Protein AF-A0A7K7ADX8-F1 (afdb_monomer)

Structure (mmCIF, N/CA/C/O backbone):
data_AF-A0A7K7ADX8-F1
#
_entry.id   AF-A0A7K7ADX8-F1
#
loop_
_atom_site.group_PDB
_atom_site.id
_atom_site.type_symbol
_atom_site.label_atom_id
_atom_site.label_alt_id
_atom_site.label_comp_id
_atom_site.label_asym_id
_atom_site.label_entity_id
_atom_site.label_seq_id
_atom_site.pdbx_PDB_ins_code
_atom_site.Cartn_x
_atom_site.Cartn_y
_atom_site.Cartn_z
_atom_site.occupancy
_atom_site.B_iso_or_equiv
_atom_site.auth_seq_id
_atom_site.auth_comp_id
_atom_site.auth_asym_id
_atom_site.auth_atom_id
_atom_site.pdbx_PDB_model_num
ATOM 1 N N . GLN A 1 1 ? -8.397 -13.684 5.741 1.00 63.62 1 GLN A N 1
ATOM 2 C CA . GLN A 1 1 ? -7.683 -12.605 6.457 1.00 63.62 1 GLN A CA 1
ATOM 3 C C . GLN A 1 1 ? -8.573 -12.094 7.579 1.00 63.62 1 GLN A C 1
ATOM 5 O O . GLN A 1 1 ? -9.733 -11.804 7.319 1.00 63.62 1 GLN A O 1
ATOM 10 N N . ASP A 1 2 ? -8.034 -11.967 8.794 1.00 81.25 2 ASP A N 1
ATOM 11 C CA . ASP A 1 2 ? -8.850 -11.753 10.005 1.00 81.25 2 ASP A CA 1
ATOM 12 C C . ASP A 1 2 ? -9.117 -10.274 10.338 1.00 81.25 2 ASP A C 1
ATOM 14 O O . ASP A 1 2 ? -10.053 -9.966 11.067 1.00 81.25 2 ASP A O 1
ATOM 18 N N . TYR A 1 3 ? -8.303 -9.346 9.820 1.00 87.94 3 TYR A N 1
ATOM 19 C CA . TYR A 1 3 ? -8.470 -7.903 10.032 1.00 87.94 3 TYR A CA 1
ATOM 20 C C . TYR A 1 3 ? -7.997 -7.125 8.798 1.00 87.94 3 TYR A C 1
ATOM 22 O O . TYR A 1 3 ? -6.861 -7.291 8.343 1.00 87.94 3 TYR A O 1
ATOM 30 N N . SER A 1 4 ? -8.868 -6.290 8.233 1.00 92.50 4 SER A N 1
ATOM 31 C CA . SER A 1 4 ? -8.648 -5.570 6.971 1.00 92.50 4 SER A CA 1
ATOM 32 C C . SER A 1 4 ? -9.050 -4.098 7.106 1.00 92.50 4 SER A C 1
ATOM 34 O O . SER A 1 4 ? -9.805 -3.721 8.007 1.00 92.50 4 SER A O 1
ATOM 36 N N . TRP A 1 5 ? -8.535 -3.251 6.210 1.00 93.44 5 TRP A N 1
ATOM 37 C CA . TRP A 1 5 ? -8.912 -1.836 6.184 1.00 93.44 5 TRP A CA 1
ATOM 38 C C . TRP A 1 5 ? -10.392 -1.664 5.843 1.00 93.44 5 TRP A C 1
ATOM 40 O O . TRP A 1 5 ? -11.087 -0.935 6.542 1.00 93.44 5 TRP A O 1
ATOM 50 N N . GLU A 1 6 ? -10.864 -2.364 4.812 1.00 91.88 6 GLU A N 1
ATOM 51 C CA . GLU A 1 6 ? -12.219 -2.220 4.274 1.00 91.88 6 GLU A CA 1
ATOM 52 C C . GLU A 1 6 ? -13.289 -2.713 5.254 1.00 91.88 6 GLU A C 1
ATOM 54 O O . GLU A 1 6 ? -14.279 -2.020 5.472 1.00 91.88 6 GLU A O 1
ATOM 59 N N . ASP A 1 7 ? -13.062 -3.857 5.907 1.00 91.94 7 ASP A N 1
ATOM 60 C CA . ASP A 1 7 ? -14.081 -4.465 6.769 1.00 91.94 7 ASP A CA 1
ATOM 61 C C . ASP A 1 7 ? -14.047 -3.914 8.203 1.00 91.94 7 ASP A C 1
ATOM 63 O O . ASP A 1 7 ? -15.082 -3.810 8.860 1.00 91.94 7 ASP A O 1
ATOM 67 N N . HIS A 1 8 ? -12.860 -3.553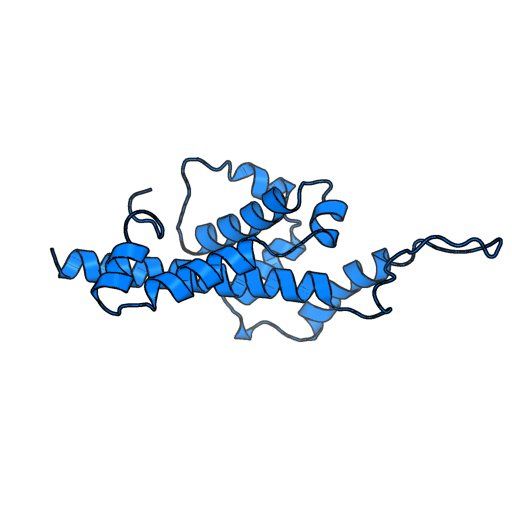 8.707 1.00 93.75 8 HIS A N 1
ATOM 68 C CA . HIS A 1 8 ? -12.666 -3.235 10.127 1.00 93.75 8 HIS A CA 1
ATOM 69 C C . HIS A 1 8 ? -12.055 -1.850 10.346 1.00 93.75 8 HIS A C 1
ATOM 71 O O . HIS A 1 8 ? -12.631 -1.010 11.046 1.00 93.75 8 HIS A O 1
ATOM 77 N N . GLY A 1 9 ? -10.879 -1.610 9.759 1.00 93.75 9 GLY A N 1
ATOM 78 C CA . GLY A 1 9 ? -10.050 -0.447 10.071 1.00 93.75 9 GLY A CA 1
ATOM 79 C C . GLY A 1 9 ? -10.738 0.883 9.768 1.00 93.75 9 GLY A C 1
ATOM 80 O O . GLY A 1 9 ? -10.759 1.772 10.620 1.00 93.75 9 GLY A O 1
ATOM 81 N N . PHE A 1 10 ? -11.361 0.997 8.594 1.00 94.25 10 PHE A N 1
ATOM 82 C CA . PHE A 1 10 ? -12.080 2.192 8.159 1.00 94.25 10 PHE A CA 1
ATOM 83 C C . PHE A 1 10 ? -13.188 2.577 9.144 1.00 94.25 10 PHE A C 1
ATOM 85 O O . PHE A 1 10 ? -13.222 3.702 9.650 1.00 94.25 10 PHE A O 1
ATOM 92 N N . SER A 1 11 ? -14.066 1.621 9.456 1.00 93.69 11 SER A N 1
ATOM 93 C CA . SER A 1 11 ? -15.211 1.823 10.345 1.00 93.69 11 SER A CA 1
ATOM 94 C C . SER A 1 11 ? -14.771 2.226 11.752 1.00 93.69 11 SER A C 1
ATOM 96 O O . SER A 1 11 ? -15.365 3.122 12.353 1.00 93.69 11 SER A O 1
ATOM 98 N N . LEU A 1 12 ? -13.703 1.609 12.275 1.00 93.94 12 LEU A N 1
ATOM 99 C CA . LEU A 1 12 ? -13.162 1.964 13.585 1.00 93.94 12 LEU A CA 1
ATOM 100 C C . LEU A 1 12 ? -12.583 3.381 13.604 1.00 93.94 12 LEU A C 1
ATOM 102 O O . LEU A 1 12 ? -12.909 4.149 14.509 1.00 93.94 12 LEU A O 1
ATOM 106 N N . VAL A 1 13 ? -11.752 3.735 12.618 1.00 94.62 13 VAL A N 1
ATOM 107 C CA . VAL A 1 13 ? -11.170 5.081 12.524 1.00 94.62 13 VAL A CA 1
ATOM 108 C C . VAL A 1 13 ? -12.272 6.120 12.438 1.00 94.62 13 VAL A C 1
ATOM 110 O O . VAL A 1 13 ? -12.258 7.062 13.218 1.00 94.62 13 VAL A O 1
ATOM 113 N N . ASN A 1 14 ? -13.254 5.930 11.556 1.00 93.19 14 ASN A N 1
ATOM 114 C CA . ASN A 1 14 ? -14.320 6.909 11.366 1.00 93.19 14 ASN A CA 1
ATOM 115 C C . ASN A 1 14 ? -15.202 7.070 12.617 1.00 93.19 14 ASN A C 1
ATOM 117 O O . ASN A 1 14 ? -15.735 8.146 12.870 1.00 93.19 14 ASN A O 1
ATOM 121 N N . ARG A 1 15 ? -15.325 6.016 13.434 1.00 93.38 15 ARG A N 1
ATOM 122 C CA . ARG A 1 15 ? -16.024 6.072 14.723 1.00 93.38 15 ARG A CA 1
ATOM 123 C C . ARG A 1 15 ? -15.239 6.830 15.798 1.00 93.38 15 ARG A C 1
ATOM 125 O O . ARG A 1 15 ? -15.854 7.512 16.611 1.00 93.38 15 ARG A O 1
ATOM 132 N N . LEU A 1 16 ? -13.913 6.677 15.846 1.00 92.69 16 LEU A N 1
ATOM 133 C CA . LEU A 1 16 ? -13.053 7.322 16.851 1.00 92.69 16 LEU A CA 1
ATOM 134 C C . LEU A 1 16 ? -12.683 8.760 16.475 1.00 92.69 16 LEU A C 1
ATOM 136 O O . LEU A 1 16 ? -12.571 9.619 17.345 1.00 92.69 16 LEU A O 1
ATOM 140 N N . TYR A 1 17 ? -12.485 9.012 15.185 1.00 91.81 17 TYR A N 1
ATOM 141 C CA . TYR A 1 17 ? -12.164 10.313 14.632 1.00 91.81 17 TYR A CA 1
ATOM 142 C C . TYR A 1 17 ? -12.833 10.450 13.259 1.00 91.81 17 TYR A C 1
ATOM 144 O O . TYR A 1 17 ? -12.308 9.988 12.241 1.00 91.81 17 TYR A O 1
ATOM 152 N N . SER A 1 18 ? -14.015 11.076 13.263 1.00 89.81 18 SER A N 1
ATOM 153 C CA . SER A 1 18 ? -14.801 11.343 12.053 1.00 89.81 18 SER A CA 1
ATOM 154 C C . SER A 1 18 ? -13.944 11.987 10.968 1.00 89.81 18 SER A C 1
ATOM 156 O O . SER A 1 18 ? -13.021 12.748 11.260 1.00 89.81 18 SER A O 1
ATOM 158 N N . ASP A 1 19 ? -14.266 11.682 9.715 1.00 88.88 19 ASP A N 1
ATOM 159 C CA . ASP A 1 19 ? -13.681 12.248 8.492 1.00 88.88 19 ASP A CA 1
ATOM 160 C C . ASP A 1 19 ? -12.258 11.759 8.184 1.00 88.88 19 ASP A C 1
ATOM 162 O O . ASP A 1 19 ? -11.901 11.593 7.015 1.00 88.88 19 ASP A O 1
ATOM 166 N N . ILE A 1 20 ? -11.457 11.419 9.201 1.00 92.81 20 ILE A N 1
ATOM 167 C CA . ILE A 1 20 ? -10.110 10.865 9.004 1.00 92.81 20 ILE A CA 1
ATOM 168 C C . ILE A 1 20 ? -10.160 9.513 8.291 1.00 92.81 20 ILE A C 1
ATOM 170 O O . ILE A 1 20 ? -9.304 9.243 7.447 1.00 92.81 20 ILE A O 1
ATOM 174 N N . GLY A 1 21 ? -11.177 8.690 8.568 1.00 92.12 21 GLY A N 1
ATOM 175 C CA . GLY A 1 21 ? -11.383 7.425 7.858 1.00 92.12 21 GLY A CA 1
ATOM 176 C C . GLY A 1 21 ? -11.494 7.641 6.348 1.00 92.12 21 GLY A C 1
ATOM 177 O O . GLY A 1 21 ? -10.794 6.990 5.575 1.00 92.12 21 GLY A O 1
ATOM 178 N N . HIS A 1 22 ? -12.294 8.627 5.931 1.00 93.81 22 HIS A N 1
ATOM 179 C CA . HIS A 1 22 ? -12.469 8.993 4.524 1.00 93.81 22 HIS A CA 1
ATOM 180 C C . HIS A 1 22 ? -11.193 9.564 3.894 1.00 93.81 22 HIS A C 1
ATOM 182 O O . HIS A 1 22 ? -10.844 9.174 2.781 1.00 93.81 22 HIS A O 1
ATOM 188 N N . LEU A 1 23 ? -10.469 10.440 4.598 1.00 94.88 23 LEU A N 1
ATOM 189 C CA . LEU A 1 23 ? -9.218 11.018 4.092 1.00 94.88 23 LEU A CA 1
ATOM 190 C C . LEU A 1 23 ? -8.124 9.959 3.903 1.00 94.88 23 LEU A C 1
ATOM 192 O O . LEU A 1 23 ? -7.403 9.988 2.904 1.00 94.88 23 LEU A O 1
ATOM 196 N N . LEU A 1 24 ? -7.998 9.014 4.839 1.00 94.94 24 LEU A N 1
ATOM 197 C CA . LEU A 1 24 ? -7.050 7.904 4.730 1.00 94.94 24 LEU A CA 1
ATOM 198 C C . LEU A 1 24 ? -7.429 6.952 3.598 1.00 94.94 24 LEU A C 1
ATOM 200 O O . LEU A 1 24 ? -6.574 6.585 2.794 1.00 94.94 24 LEU A O 1
ATOM 204 N N . ASP A 1 25 ? -8.708 6.602 3.494 1.00 94.00 25 ASP A N 1
ATOM 205 C CA . ASP A 1 25 ? -9.218 5.756 2.420 1.00 94.00 25 ASP A CA 1
ATOM 206 C C . ASP A 1 25 ? -8.977 6.379 1.037 1.00 94.00 25 ASP A C 1
ATOM 208 O O . ASP A 1 25 ? -8.456 5.737 0.119 1.00 94.00 25 ASP A O 1
ATOM 212 N N . GLU A 1 26 ? -9.259 7.675 0.901 1.00 94.50 26 GLU A N 1
ATOM 213 C CA . GLU A 1 26 ? -8.962 8.420 -0.313 1.00 94.50 26 GLU A CA 1
ATOM 214 C C . GLU A 1 26 ? -7.458 8.445 -0.612 1.00 94.50 26 GLU A C 1
ATOM 216 O O . GLU A 1 26 ? -7.060 8.243 -1.761 1.00 94.50 26 GLU A O 1
ATOM 221 N N . LYS A 1 27 ? -6.610 8.647 0.401 1.00 93.69 27 LYS A N 1
ATOM 222 C CA . LYS A 1 27 ? -5.149 8.638 0.255 1.00 93.69 27 LYS A CA 1
ATOM 223 C C . LYS A 1 27 ? -4.645 7.290 -0.270 1.00 93.69 27 LYS A C 1
ATOM 225 O O . LYS A 1 27 ? -3.908 7.267 -1.261 1.00 93.69 27 LYS A O 1
ATOM 230 N N . PHE A 1 28 ? -5.093 6.179 0.322 1.00 92.69 28 PHE A N 1
ATOM 231 C CA . PHE A 1 28 ? -4.742 4.827 -0.124 1.00 92.69 28 PHE A CA 1
ATOM 232 C C . PHE A 1 28 ? -5.214 4.572 -1.561 1.00 92.69 28 PHE A C 1
ATOM 234 O O . PHE A 1 28 ? -4.424 4.148 -2.412 1.00 92.69 28 PHE A O 1
ATOM 241 N N . ARG A 1 29 ? -6.468 4.924 -1.878 1.00 91.00 29 ARG A N 1
ATOM 242 C CA . ARG A 1 29 ? -7.035 4.769 -3.226 1.00 91.00 29 ARG A CA 1
ATOM 243 C C . ARG A 1 29 ? -6.304 5.620 -4.265 1.00 91.00 29 ARG A C 1
ATOM 245 O O . ARG A 1 29 ? -6.033 5.138 -5.364 1.00 91.00 29 ARG A O 1
ATOM 252 N N . ARG A 1 30 ? -5.948 6.867 -3.938 1.00 89.62 30 ARG A N 1
ATOM 253 C CA . ARG A 1 30 ? -5.215 7.775 -4.838 1.00 89.62 30 ARG A CA 1
ATOM 254 C C . ARG A 1 30 ? -3.855 7.204 -5.218 1.00 89.62 30 ARG A C 1
ATOM 256 O O . ARG A 1 30 ? -3.521 7.197 -6.401 1.00 89.62 30 ARG A O 1
ATOM 263 N N . VAL A 1 31 ? -3.100 6.672 -4.254 1.00 87.44 31 VAL A N 1
ATOM 264 C CA . VAL A 1 31 ? -1.806 6.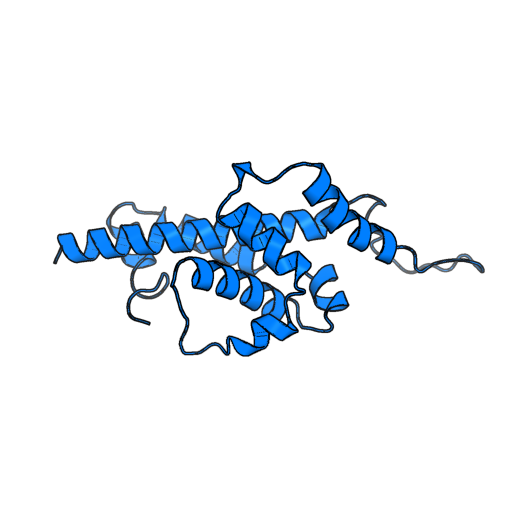028 -4.535 1.00 87.44 31 VAL A CA 1
ATOM 265 C C . VAL A 1 31 ? -1.987 4.728 -5.320 1.00 87.44 31 VAL A C 1
ATOM 267 O O . VAL A 1 31 ? -1.271 4.502 -6.300 1.00 87.44 31 VAL A O 1
ATOM 270 N N . GLY A 1 32 ? -3.016 3.938 -5.000 1.00 81.06 32 GLY A N 1
ATOM 271 C CA . GLY A 1 32 ? -3.438 2.793 -5.810 1.00 81.06 32 GLY A CA 1
ATOM 272 C C . GLY A 1 32 ? -3.827 3.166 -7.247 1.00 81.06 32 GLY A C 1
ATOM 273 O O . GLY A 1 32 ? -3.618 2.372 -8.163 1.00 81.06 32 GLY A O 1
ATOM 274 N N . GLY A 1 33 ? -4.311 4.388 -7.484 1.00 79.56 33 GLY A N 1
ATOM 275 C CA . GLY A 1 33 ? -4.699 4.925 -8.793 1.00 79.56 33 GLY A CA 1
ATOM 276 C C . GLY A 1 33 ? -3.558 5.509 -9.637 1.00 79.56 33 GLY A C 1
ATOM 277 O O . GLY A 1 33 ? -3.742 5.710 -10.837 1.00 79.56 33 GLY A O 1
ATOM 278 N N . LEU A 1 34 ? -2.365 5.738 -9.069 1.00 80.19 34 LEU A N 1
ATOM 279 C CA . LEU A 1 34 ? -1.243 6.354 -9.794 1.00 80.19 34 LEU A CA 1
ATOM 280 C C . LEU A 1 34 ? -0.815 5.527 -11.015 1.00 80.19 34 LEU A C 1
ATOM 282 O O . LEU A 1 34 ? -0.717 4.299 -10.966 1.00 80.19 34 LEU A O 1
ATOM 286 N N . GLN A 1 35 ? -0.534 6.194 -12.133 1.00 68.12 35 GLN A N 1
ATOM 287 C CA . GLN A 1 35 ? -0.129 5.537 -13.377 1.00 68.12 35 GLN A CA 1
ATOM 288 C C . GLN A 1 35 ? 1.350 5.113 -13.315 1.00 68.12 35 GLN A C 1
ATOM 290 O O . GLN A 1 35 ? 2.252 5.850 -13.709 1.00 68.12 35 GLN A O 1
ATOM 295 N N . SER A 1 36 ? 1.619 3.889 -12.854 1.00 66.88 36 SER A N 1
ATOM 296 C CA . SER A 1 36 ? 2.963 3.277 -12.852 1.00 66.88 36 SER A CA 1
ATOM 297 C C . SER A 1 36 ? 3.320 2.637 -14.202 1.00 66.88 36 SER A C 1
ATOM 299 O O . SER A 1 36 ? 3.798 1.505 -14.263 1.00 66.88 36 SER A O 1
ATOM 301 N N . SER A 1 37 ? 3.083 3.347 -15.308 1.00 66.50 37 SER A N 1
ATOM 302 C CA . SER A 1 37 ? 3.131 2.760 -16.654 1.00 66.50 37 SER A CA 1
ATOM 303 C C . SER A 1 37 ? 4.533 2.363 -17.116 1.00 66.50 37 SER A C 1
ATOM 305 O O . SER A 1 37 ? 4.671 1.427 -17.890 1.00 66.50 37 SER A O 1
ATOM 307 N N . ALA A 1 38 ? 5.581 3.067 -16.686 1.00 73.69 38 ALA A N 1
ATOM 308 C CA . ALA A 1 38 ? 6.934 2.829 -17.194 1.00 73.69 38 ALA A CA 1
ATOM 309 C C . ALA A 1 38 ? 7.542 1.514 -16.676 1.00 73.69 38 ALA A C 1
ATOM 311 O O . ALA A 1 38 ? 8.067 0.724 -17.458 1.00 73.69 38 ALA A O 1
ATOM 312 N N . MET A 1 39 ? 7.448 1.255 -15.367 1.00 76.75 39 MET A N 1
ATOM 313 C CA . MET A 1 39 ? 8.044 0.051 -14.769 1.00 76.75 39 MET A CA 1
ATOM 314 C C . MET A 1 39 ? 7.240 -1.206 -15.085 1.00 76.75 39 MET A C 1
ATOM 316 O O . MET A 1 39 ? 7.828 -2.234 -15.403 1.00 76.75 39 MET A O 1
ATOM 320 N N . ALA A 1 40 ? 5.910 -1.096 -15.080 1.00 81.31 40 ALA A N 1
ATOM 321 C CA . ALA A 1 40 ? 5.031 -2.193 -15.463 1.00 81.31 40 ALA A CA 1
ATOM 322 C C . ALA A 1 40 ? 5.282 -2.633 -16.918 1.00 81.31 40 ALA A C 1
ATOM 324 O O . ALA A 1 40 ? 5.484 -3.816 -17.180 1.00 81.31 40 ALA A O 1
ATOM 325 N N . LYS A 1 41 ? 5.435 -1.675 -17.850 1.00 80.69 41 LYS A N 1
ATOM 326 C CA . LYS A 1 41 ? 5.813 -1.960 -19.247 1.00 80.69 41 LYS A CA 1
ATOM 327 C C . LYS A 1 41 ? 7.158 -2.674 -19.373 1.00 80.69 41 LYS A C 1
ATOM 329 O O . LYS A 1 41 ? 7.260 -3.601 -20.166 1.00 80.69 41 LYS A O 1
ATOM 334 N N . ARG A 1 42 ? 8.180 -2.272 -18.605 1.00 77.75 42 ARG A N 1
ATOM 335 C CA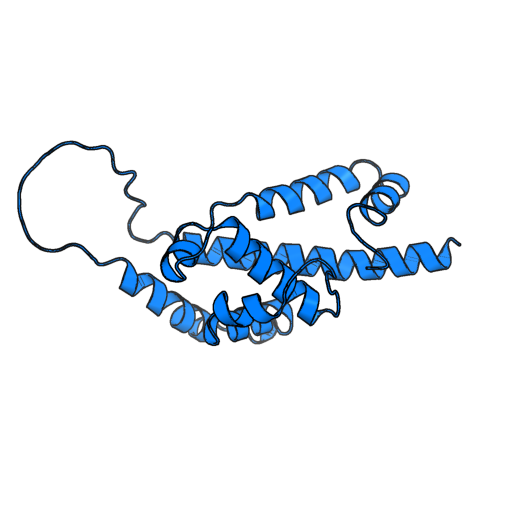 . ARG A 1 42 ? 9.499 -2.938 -18.613 1.00 77.75 42 ARG A CA 1
ATOM 336 C C . ARG A 1 42 ? 9.404 -4.394 -18.154 1.00 77.75 42 ARG A C 1
ATOM 338 O O . ARG A 1 42 ? 10.100 -5.240 -18.698 1.00 77.75 42 ARG A O 1
ATOM 345 N N . GLN A 1 43 ? 8.537 -4.665 -17.183 1.00 78.25 43 GLN A N 1
ATOM 346 C CA . GLN A 1 43 ? 8.283 -6.013 -16.684 1.00 78.25 43 GLN A CA 1
ATOM 347 C C . GLN A 1 43 ? 7.315 -6.814 -17.576 1.00 78.25 43 GLN A C 1
ATOM 349 O O . GLN A 1 43 ? 7.112 -8.002 -17.345 1.00 78.25 43 GLN A O 1
ATOM 354 N N . GLY A 1 44 ? 6.714 -6.184 -18.593 1.00 83.44 44 GLY A N 1
ATOM 355 C CA . GLY A 1 44 ? 5.723 -6.818 -19.462 1.00 83.44 44 GLY A CA 1
ATOM 356 C C . GLY A 1 44 ? 4.404 -7.138 -18.756 1.00 83.44 44 GLY A C 1
ATOM 357 O O . GLY A 1 44 ? 3.726 -8.079 -19.155 1.00 83.44 44 GLY A O 1
ATOM 358 N N . CYS A 1 45 ? 4.045 -6.394 -17.704 1.00 86.12 45 CYS A N 1
ATOM 359 C CA . CYS A 1 45 ? 2.819 -6.614 -16.939 1.00 86.12 45 CYS A CA 1
ATOM 360 C C . CYS A 1 45 ? 1.935 -5.363 -16.867 1.00 86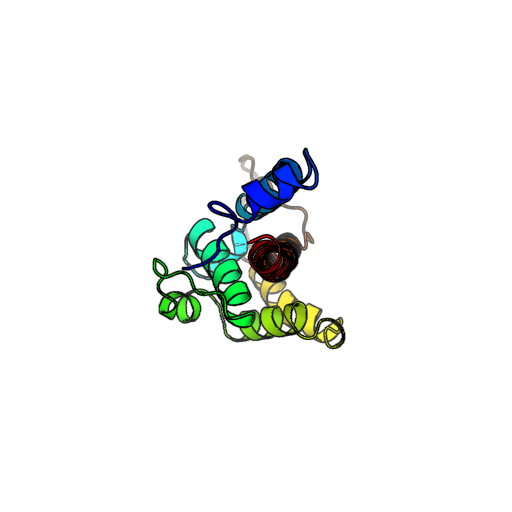.12 45 CYS A C 1
ATOM 362 O O . CYS A 1 45 ? 2.375 -4.236 -17.112 1.00 86.12 45 CYS A O 1
ATOM 364 N N . GLU A 1 46 ? 0.668 -5.569 -16.510 1.00 88.94 46 GLU A N 1
ATOM 365 C CA . GLU A 1 46 ? -0.289 -4.479 -16.346 1.00 88.94 46 GLU A CA 1
ATOM 366 C C . GLU A 1 46 ? 0.074 -3.583 -15.144 1.00 88.94 46 GLU A C 1
ATOM 368 O O . GLU A 1 46 ? 0.454 -4.090 -14.080 1.00 88.94 46 GLU A O 1
ATOM 373 N N . PRO A 1 47 ? -0.078 -2.245 -15.242 1.00 87.56 47 PRO A N 1
ATOM 374 C CA . PRO A 1 47 ? 0.270 -1.329 -14.154 1.00 87.56 47 PRO A CA 1
ATOM 375 C C . PRO A 1 47 ? -0.450 -1.608 -12.833 1.00 87.56 47 PRO A C 1
ATOM 377 O O . PRO A 1 47 ? 0.126 -1.390 -11.767 1.00 87.56 47 PRO A O 1
ATOM 380 N N . SER A 1 48 ? -1.701 -2.066 -12.880 1.00 89.19 48 SER A N 1
ATOM 381 C CA . SER A 1 48 ? -2.476 -2.454 -11.695 1.00 89.19 48 SER A CA 1
ATOM 382 C C . SER A 1 48 ? -1.872 -3.676 -11.000 1.00 89.19 48 SER A C 1
ATOM 384 O O . SER A 1 48 ? -1.652 -3.630 -9.791 1.00 89.19 48 SER A O 1
ATOM 386 N N . VAL A 1 49 ? -1.529 -4.717 -11.763 1.00 91.12 49 VAL A N 1
ATOM 387 C CA . VAL A 1 49 ? -0.894 -5.951 -11.272 1.00 91.12 49 VAL A CA 1
ATOM 388 C C . VAL A 1 49 ? 0.466 -5.641 -10.652 1.00 91.12 49 VAL A C 1
ATOM 390 O O . VAL A 1 49 ? 0.755 -6.069 -9.538 1.00 91.12 49 VAL A O 1
ATOM 393 N N . PHE A 1 50 ? 1.271 -4.807 -11.312 1.00 91.00 50 PHE A N 1
ATOM 394 C CA . PHE A 1 50 ? 2.566 -4.380 -10.785 1.00 91.00 50 PHE A CA 1
ATOM 395 C C . PHE A 1 50 ? 2.446 -3.658 -9.433 1.00 91.00 50 PHE A C 1
ATOM 397 O O . PHE A 1 50 ? 3.167 -3.970 -8.484 1.00 91.00 50 PHE A O 1
ATOM 404 N N . LYS A 1 51 ? 1.508 -2.705 -9.325 1.00 91.81 51 LYS A N 1
ATOM 405 C CA . LYS A 1 51 ? 1.251 -1.968 -8.077 1.00 91.81 51 LYS A CA 1
ATOM 406 C C . LYS A 1 51 ? 0.741 -2.885 -6.970 1.00 91.81 51 LYS A C 1
ATOM 408 O O . LYS A 1 51 ? 1.249 -2.794 -5.855 1.00 91.81 51 LYS A O 1
ATOM 413 N N . ARG A 1 52 ? -0.204 -3.781 -7.282 1.00 92.88 52 ARG A N 1
ATOM 414 C CA . ARG A 1 52 ? -0.714 -4.788 -6.338 1.00 92.88 52 ARG A CA 1
ATOM 415 C C . ARG A 1 52 ? 0.418 -5.688 -5.840 1.00 92.88 52 ARG A C 1
ATOM 417 O O . ARG A 1 52 ? 0.520 -5.918 -4.642 1.00 92.88 52 ARG A O 1
ATOM 424 N N . GLY A 1 53 ? 1.329 -6.094 -6.725 1.00 94.94 53 GLY A N 1
ATOM 425 C CA . GLY A 1 53 ? 2.521 -6.859 -6.362 1.00 94.94 53 GLY A CA 1
ATOM 426 C C . GLY A 1 53 ? 3.459 -6.123 -5.406 1.00 94.94 53 GLY A C 1
ATOM 427 O O . GLY A 1 53 ? 3.925 -6.723 -4.440 1.00 94.94 53 GLY A O 1
ATOM 428 N N . ILE A 1 54 ? 3.707 -4.824 -5.620 1.00 94.94 54 ILE A N 1
ATOM 429 C CA . ILE A 1 54 ? 4.482 -3.996 -4.676 1.00 94.94 54 ILE A CA 1
ATOM 430 C C . ILE A 1 54 ? 3.768 -3.902 -3.324 1.00 94.94 54 ILE A C 1
ATOM 432 O O . ILE A 1 54 ? 4.391 -4.164 -2.295 1.00 94.94 54 ILE A O 1
ATOM 436 N N . TRP A 1 55 ? 2.478 -3.557 -3.328 1.00 95.81 55 TRP A N 1
ATOM 437 C CA . TRP A 1 55 ? 1.676 -3.382 -2.114 1.00 95.81 55 TRP A CA 1
ATOM 438 C C . TRP A 1 55 ? 1.658 -4.658 -1.266 1.00 95.81 55 TRP A C 1
ATOM 440 O O . TRP A 1 55 ? 2.013 -4.640 -0.087 1.00 95.81 55 TRP A O 1
ATOM 450 N N . ASN A 1 56 ? 1.360 -5.794 -1.897 1.00 95.81 56 ASN A N 1
ATOM 451 C CA . ASN A 1 56 ? 1.283 -7.089 -1.229 1.00 95.81 56 ASN A CA 1
ATOM 452 C C . ASN A 1 56 ? 2.656 -7.589 -0.779 1.00 95.81 56 ASN A C 1
ATOM 454 O O . ASN A 1 56 ? 2.755 -8.218 0.273 1.00 95.81 56 ASN A O 1
ATOM 458 N N . TYR A 1 57 ? 3.725 -7.287 -1.523 1.00 97.06 57 TYR A N 1
ATOM 459 C CA . TYR A 1 57 ? 5.087 -7.576 -1.077 1.00 97.06 57 TYR A CA 1
ATOM 460 C C . TYR A 1 57 ? 5.438 -6.800 0.197 1.00 97.06 57 TYR A C 1
ATOM 462 O O . TYR A 1 57 ? 6.009 -7.382 1.117 1.00 97.06 57 TYR A O 1
ATOM 470 N N . ILE A 1 58 ? 5.058 -5.521 0.285 1.00 97.31 58 ILE A N 1
ATOM 471 C CA . ILE A 1 58 ? 5.273 -4.700 1.484 1.00 97.31 58 ILE A CA 1
ATOM 472 C C . ILE A 1 58 ? 4.473 -5.237 2.662 1.00 97.31 58 ILE A C 1
ATOM 474 O O . ILE A 1 58 ? 5.058 -5.521 3.701 1.00 97.31 58 ILE A O 1
ATOM 478 N N . HIS A 1 59 ? 3.173 -5.457 2.488 1.00 96.50 59 HIS A N 1
ATOM 479 C CA . HIS A 1 59 ? 2.317 -6.037 3.523 1.00 96.50 59 HIS A CA 1
ATOM 480 C C . HIS A 1 59 ? 2.837 -7.394 4.016 1.00 96.50 59 HIS A C 1
ATOM 482 O O . HIS A 1 59 ? 2.880 -7.637 5.221 1.00 96.50 59 HIS A O 1
ATOM 488 N N . CYS A 1 60 ? 3.357 -8.230 3.113 1.00 95.69 60 CYS A N 1
ATOM 489 C CA . CYS A 1 60 ? 3.979 -9.498 3.480 1.00 95.69 60 CYS A CA 1
ATOM 490 C C . CYS A 1 60 ? 5.232 -9.319 4.352 1.00 95.69 60 CYS A C 1
ATOM 492 O O . CYS A 1 60 ? 5.493 -10.172 5.199 1.00 95.69 60 CYS A O 1
ATOM 494 N N . MET A 1 61 ? 6.002 -8.233 4.192 1.00 96.38 61 MET A N 1
ATOM 495 C CA . MET A 1 61 ? 7.130 -7.930 5.090 1.00 96.38 61 MET A CA 1
ATOM 496 C C . MET A 1 61 ? 6.670 -7.599 6.515 1.00 96.38 61 MET A C 1
ATOM 498 O O . MET A 1 61 ? 7.424 -7.844 7.453 1.00 96.38 61 MET A O 1
ATOM 502 N N . PHE A 1 62 ? 5.445 -7.094 6.674 1.00 96.25 62 PHE A N 1
ATOM 503 C CA . PHE A 1 62 ? 4.807 -6.867 7.972 1.00 96.25 62 PHE A CA 1
ATOM 504 C C . PHE A 1 62 ? 4.029 -8.087 8.485 1.00 96.25 62 PHE A C 1
ATOM 506 O O . PHE A 1 62 ? 3.496 -8.029 9.581 1.00 96.25 62 PHE A O 1
ATOM 513 N N . GLY A 1 63 ? 3.978 -9.193 7.733 1.00 94.94 63 GLY A N 1
ATOM 514 C CA . GLY A 1 63 ? 3.238 -10.402 8.113 1.00 94.94 63 GLY A CA 1
ATOM 515 C C . GLY A 1 63 ? 1.769 -10.423 7.678 1.00 94.94 63 GLY A C 1
ATOM 516 O O . GLY A 1 63 ? 1.070 -11.389 7.974 1.00 94.94 63 GLY A O 1
ATOM 517 N N . ILE A 1 64 ? 1.303 -9.417 6.932 1.00 95.12 64 ILE A N 1
ATOM 518 C CA . ILE A 1 64 ? -0.064 -9.352 6.402 1.00 95.12 64 ILE A CA 1
ATOM 519 C C . I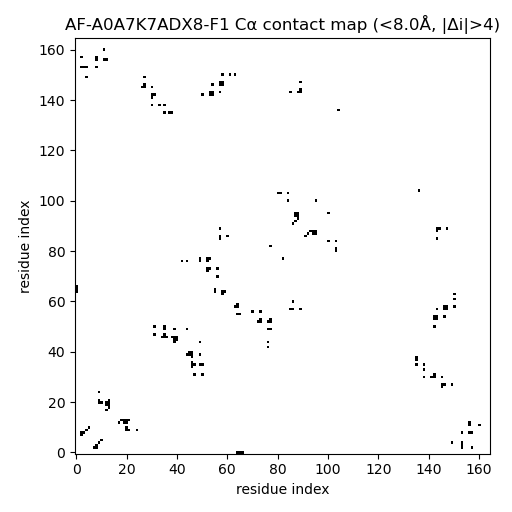LE A 1 64 ? -0.118 -10.094 5.064 1.00 95.12 64 ILE A C 1
ATOM 521 O O . ILE A 1 64 ? 0.599 -9.752 4.117 1.00 95.12 64 ILE A O 1
ATOM 525 N N . ARG A 1 65 ? -0.976 -11.116 4.984 1.00 93.94 65 ARG A N 1
ATOM 526 C CA . ARG A 1 65 ? -1.160 -11.940 3.785 1.00 93.94 65 ARG A CA 1
ATOM 527 C C . ARG A 1 65 ? -2.614 -11.947 3.329 1.00 93.94 65 ARG A C 1
ATOM 529 O O . ARG A 1 65 ? -3.510 -12.149 4.141 1.00 93.94 65 ARG A O 1
ATOM 536 N N . TYR A 1 66 ? -2.804 -11.746 2.030 1.00 92.56 66 TYR A N 1
ATOM 537 C CA . TYR A 1 66 ? -4.105 -11.782 1.370 1.00 92.56 66 TYR A CA 1
ATOM 538 C C . TYR A 1 66 ? -4.346 -13.175 0.783 1.00 92.56 66 TYR A C 1
ATOM 540 O O . TYR A 1 66 ? -3.547 -13.640 -0.031 1.00 92.56 66 TYR A O 1
ATOM 548 N N . ASP A 1 67 ? -5.420 -13.843 1.203 1.00 91.19 67 ASP A N 1
ATOM 549 C CA . ASP A 1 67 ? -5.716 -15.230 0.805 1.00 91.19 67 ASP A CA 1
ATOM 550 C C . ASP A 1 67 ? -6.096 -15.354 -0.679 1.00 91.19 67 ASP A C 1
ATOM 552 O O . ASP A 1 67 ? -5.915 -16.407 -1.286 1.00 91.19 67 ASP A O 1
ATOM 556 N N . ASP A 1 68 ? -6.591 -14.269 -1.278 1.00 91.12 68 ASP A N 1
ATOM 557 C CA . ASP A 1 68 ? -7.000 -14.182 -2.682 1.00 91.12 68 ASP A CA 1
ATOM 558 C C . ASP A 1 68 ? -5.842 -13.833 -3.637 1.00 91.12 68 ASP A C 1
ATOM 560 O O . ASP A 1 68 ? -6.068 -13.593 -4.825 1.00 91.12 68 ASP A O 1
ATOM 564 N N . TYR A 1 69 ? -4.605 -13.765 -3.135 1.00 93.56 69 TYR A N 1
ATOM 565 C CA . TYR A 1 69 ? -3.448 -13.315 -3.901 1.00 93.56 69 TYR A CA 1
ATOM 566 C C . TYR A 1 69 ? -2.352 -14.381 -4.008 1.00 93.56 69 TYR A C 1
ATOM 568 O O . TYR A 1 69 ? -1.824 -14.862 -3.002 1.00 93.56 69 TYR A O 1
ATOM 576 N N . ASP A 1 70 ? -1.931 -14.687 -5.239 1.00 94.75 70 ASP A N 1
ATOM 577 C CA . ASP A 1 70 ? -0.807 -15.588 -5.482 1.00 94.75 70 ASP A CA 1
ATOM 578 C C . ASP A 1 70 ? 0.543 -14.880 -5.261 1.00 94.75 70 ASP A C 1
ATOM 580 O O . ASP A 1 70 ? 1.045 -14.103 -6.077 1.00 94.75 70 ASP A O 1
ATOM 584 N N . TYR A 1 71 ? 1.185 -15.184 -4.134 1.00 94.19 71 TYR A N 1
ATOM 585 C CA . TYR A 1 71 ? 2.495 -14.632 -3.786 1.00 94.19 71 TYR A CA 1
ATOM 586 C C . TYR A 1 71 ? 3.646 -15.157 -4.655 1.00 94.19 71 TYR A C 1
ATOM 588 O O . TYR A 1 71 ? 4.727 -14.553 -4.641 1.00 94.19 71 TYR A O 1
ATOM 596 N N . ALA A 1 72 ? 3.451 -16.227 -5.434 1.00 93.25 72 ALA A N 1
ATOM 597 C CA . ALA A 1 72 ? 4.439 -16.650 -6.422 1.00 93.25 72 ALA A CA 1
ATOM 598 C C . ALA A 1 72 ? 4.643 -15.565 -7.495 1.00 93.25 72 ALA A C 1
ATOM 600 O O . ALA A 1 72 ? 5.786 -15.310 -7.892 1.00 93.25 72 ALA A O 1
ATOM 601 N N . GLU A 1 73 ? 3.582 -14.835 -7.865 1.00 92.25 73 GLU A N 1
ATOM 602 C CA . GLU A 1 73 ? 3.627 -13.750 -8.854 1.00 92.25 73 GLU A CA 1
ATOM 603 C C . GLU A 1 73 ? 4.607 -12.638 -8.469 1.00 92.25 73 GLU A C 1
ATOM 605 O O . GLU A 1 73 ? 5.272 -12.064 -9.328 1.00 92.25 73 GLU A O 1
ATOM 610 N N . VAL A 1 74 ? 4.801 -12.369 -7.174 1.00 93.00 74 VAL A N 1
ATOM 611 C CA . VAL A 1 74 ? 5.747 -11.344 -6.695 1.00 93.00 74 VAL A CA 1
ATOM 612 C C . VAL A 1 74 ? 7.178 -11.624 -7.169 1.00 93.00 74 VAL A C 1
ATOM 614 O O . VAL A 1 74 ? 7.970 -10.699 -7.360 1.00 93.00 74 VAL A O 1
ATOM 617 N N . ASN A 1 75 ? 7.550 -12.893 -7.360 1.00 89.75 75 ASN A N 1
ATOM 618 C CA . ASN A 1 75 ? 8.858 -13.278 -7.901 1.00 89.75 75 ASN A CA 1
ATOM 619 C C . ASN A 1 75 ? 9.001 -12.997 -9.395 1.00 89.75 75 ASN A C 1
ATOM 621 O O . ASN A 1 75 ? 10.113 -12.732 -9.845 1.00 89.75 75 ASN A O 1
ATOM 625 N N . HIS A 1 76 ? 7.895 -13.003 -10.131 1.00 88.75 76 HIS A N 1
ATOM 626 C CA . HIS A 1 76 ? 7.859 -12.694 -11.557 1.00 88.75 76 HIS A CA 1
ATOM 627 C C . HIS A 1 76 ? 7.700 -11.193 -11.820 1.00 88.75 76 HIS A C 1
ATOM 629 O O . HIS A 1 76 ? 8.241 -10.682 -12.797 1.00 88.75 76 HIS A O 1
ATOM 635 N N . LEU A 1 77 ? 6.993 -10.482 -10.937 1.00 90.38 77 LEU A N 1
ATOM 636 C CA . LEU A 1 77 ? 6.696 -9.056 -11.070 1.00 90.38 77 LEU A CA 1
ATOM 637 C C . LEU A 1 77 ? 7.828 -8.155 -10.569 1.00 90.38 77 LEU A C 1
ATOM 639 O O . LEU A 1 77 ? 8.062 -7.093 -11.138 1.00 90.38 77 LEU A O 1
ATOM 643 N N . LEU A 1 78 ? 8.514 -8.527 -9.485 1.00 90.69 78 LEU A N 1
ATOM 644 C CA . LEU A 1 78 ? 9.511 -7.659 -8.856 1.00 90.69 78 LEU A CA 1
ATOM 645 C C . LEU A 1 78 ? 10.917 -8.240 -9.019 1.00 90.69 78 LEU A C 1
ATOM 647 O O . LEU A 1 78 ? 11.266 -9.249 -8.402 1.00 90.69 78 LEU A O 1
ATOM 651 N N . GLU A 1 79 ? 11.762 -7.556 -9.792 1.00 89.06 79 GLU A N 1
ATOM 652 C CA . GLU A 1 79 ? 13.182 -7.894 -9.901 1.00 89.06 79 GLU A CA 1
ATOM 653 C C . GLU A 1 79 ? 13.870 -7.892 -8.522 1.00 89.06 79 GLU A C 1
ATOM 655 O O . GLU A 1 79 ? 13.540 -7.107 -7.628 1.00 89.06 79 GLU A O 1
ATOM 660 N N . ARG A 1 80 ? 14.902 -8.730 -8.352 1.00 89.50 80 ARG A N 1
ATOM 661 C CA . ARG A 1 80 ? 15.638 -8.865 -7.081 1.00 89.50 80 ARG A CA 1
ATOM 662 C C . ARG A 1 80 ? 16.131 -7.525 -6.528 1.00 89.50 80 ARG A C 1
ATOM 664 O O . ARG A 1 80 ? 16.024 -7.287 -5.329 1.00 89.50 80 ARG A O 1
ATOM 671 N N . MET A 1 81 ? 16.669 -6.656 -7.383 1.00 86.69 81 MET A N 1
ATOM 672 C CA . MET A 1 81 ? 17.171 -5.345 -6.956 1.00 86.69 81 MET A CA 1
ATOM 673 C C . MET A 1 81 ? 16.042 -4.428 -6.473 1.00 86.69 81 MET A C 1
ATOM 675 O O . MET A 1 81 ? 16.220 -3.728 -5.479 1.00 86.69 81 MET A O 1
ATOM 679 N N . LEU A 1 82 ? 14.866 -4.487 -7.109 1.00 88.75 82 LEU A N 1
ATOM 680 C CA . LEU A 1 82 ? 13.689 -3.735 -6.675 1.00 88.75 82 LEU A CA 1
ATOM 681 C C . LEU A 1 82 ? 13.193 -4.239 -5.316 1.00 88.75 82 LEU A C 1
ATOM 683 O O . LEU A 1 82 ? 12.896 -3.436 -4.438 1.00 88.75 82 LEU A O 1
ATOM 687 N N . LYS A 1 83 ? 13.180 -5.559 -5.100 1.00 92.50 83 LYS A N 1
ATOM 688 C CA . LYS A 1 83 ? 12.837 -6.157 -3.799 1.00 92.50 83 LYS A CA 1
ATOM 689 C C . LYS A 1 83 ? 13.774 -5.719 -2.679 1.00 92.50 83 LYS A C 1
ATOM 691 O O . LYS A 1 83 ? 13.304 -5.443 -1.577 1.00 92.50 83 LYS A O 1
ATOM 696 N N . VAL A 1 84 ? 15.080 -5.663 -2.953 1.00 91.19 84 VAL A N 1
ATOM 697 C CA . VAL A 1 84 ? 16.084 -5.172 -1.996 1.00 91.19 84 VAL A CA 1
ATOM 698 C C . VAL A 1 84 ? 15.843 -3.699 -1.693 1.00 91.19 84 VAL A C 1
ATOM 700 O O . VAL A 1 84 ? 15.784 -3.336 -0.525 1.00 91.19 84 VAL A O 1
ATOM 703 N N . TYR A 1 85 ? 15.637 -2.871 -2.719 1.00 91.31 85 TYR A N 1
ATOM 704 C CA . TYR A 1 85 ? 15.335 -1.452 -2.542 1.00 91.31 85 TYR A CA 1
ATOM 705 C C . TYR A 1 85 ? 14.072 -1.231 -1.698 1.00 91.31 85 TYR A C 1
ATOM 707 O O . TYR A 1 85 ? 14.137 -0.552 -0.676 1.00 91.31 85 TYR A O 1
ATOM 715 N N . ILE A 1 86 ? 12.952 -1.867 -2.071 1.00 94.00 86 ILE A N 1
ATOM 716 C CA . ILE A 1 86 ? 11.683 -1.791 -1.334 1.00 94.00 86 ILE A CA 1
ATOM 717 C C . ILE A 1 86 ? 11.893 -2.210 0.124 1.00 94.00 86 ILE A C 1
ATOM 719 O O . ILE A 1 86 ? 11.484 -1.483 1.025 1.00 94.00 86 ILE A O 1
ATOM 723 N N . LYS A 1 87 ? 12.574 -3.336 0.376 1.00 94.88 87 LYS A N 1
ATOM 724 C CA . LYS A 1 87 ? 12.841 -3.823 1.737 1.00 94.88 87 LYS A CA 1
ATOM 725 C C . LYS A 1 87 ? 13.691 -2.847 2.550 1.00 94.88 87 LYS A C 1
ATOM 727 O O . LYS A 1 87 ? 13.380 -2.608 3.712 1.00 94.88 87 LYS A O 1
ATOM 732 N N . THR A 1 88 ? 14.736 -2.274 1.959 1.00 93.69 88 THR A N 1
ATOM 733 C CA . THR A 1 88 ? 15.581 -1.285 2.639 1.00 93.69 88 THR A CA 1
ATOM 734 C C . THR A 1 88 ? 14.775 -0.047 3.006 1.00 93.69 88 THR A C 1
ATOM 736 O O . THR A 1 88 ? 14.738 0.309 4.173 1.00 93.69 88 THR A O 1
ATOM 739 N N . VAL A 1 89 ? 14.067 0.569 2.057 1.00 93.81 89 VAL A N 1
ATOM 740 C CA . VAL A 1 89 ? 13.300 1.799 2.327 1.00 93.81 89 VAL A CA 1
ATOM 741 C C . VAL A 1 89 ? 12.151 1.544 3.310 1.00 93.81 89 VAL A C 1
ATOM 743 O O . VAL A 1 89 ? 11.864 2.383 4.160 1.00 93.81 89 VAL A O 1
ATOM 746 N N . THR A 1 90 ? 11.514 0.373 3.233 1.00 95.81 90 THR A N 1
ATOM 747 C CA . THR A 1 90 ? 10.397 0.014 4.118 1.00 95.81 90 THR A CA 1
ATOM 748 C C . THR A 1 90 ? 10.870 -0.260 5.544 1.00 95.81 90 THR A C 1
ATOM 750 O O . THR A 1 90 ? 10.299 0.289 6.480 1.00 95.81 90 THR A O 1
ATOM 753 N N . CYS A 1 91 ? 11.893 -1.103 5.721 1.00 94.50 91 CYS A N 1
ATOM 754 C CA . CYS A 1 91 ? 12.253 -1.665 7.028 1.00 94.50 91 CYS A CA 1
ATOM 755 C C . CYS A 1 91 ? 13.492 -1.025 7.667 1.00 94.50 91 CYS A C 1
ATOM 757 O O . CYS A 1 91 ? 13.652 -1.109 8.879 1.00 94.50 91 CYS A O 1
ATOM 759 N N . TYR A 1 92 ? 14.374 -0.429 6.865 1.00 93.88 92 TYR A N 1
ATOM 760 C CA . TYR A 1 92 ? 1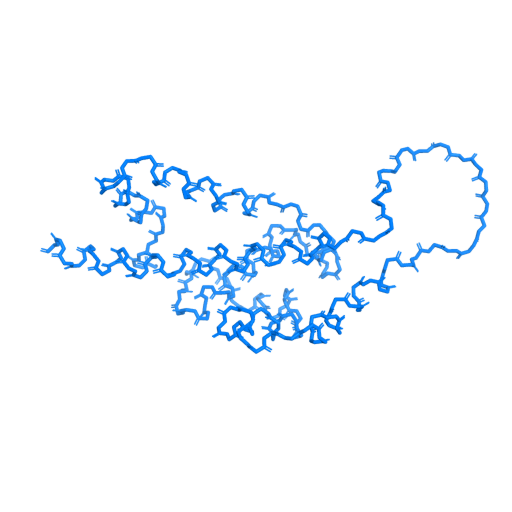5.640 0.171 7.300 1.00 93.88 92 TYR A CA 1
ATOM 761 C C . TYR A 1 92 ? 15.903 1.493 6.558 1.00 93.88 92 TYR A C 1
ATOM 763 O O . TYR A 1 92 ? 16.933 1.625 5.879 1.00 93.88 92 TYR A O 1
ATOM 771 N N . PRO A 1 93 ? 14.962 2.459 6.592 1.00 91.50 93 PRO A N 1
ATOM 772 C CA . PRO A 1 93 ? 15.076 3.698 5.826 1.00 91.50 93 PRO A CA 1
ATOM 773 C C . PRO A 1 93 ? 16.382 4.453 6.110 1.00 91.50 93 PRO A C 1
ATOM 775 O O . PRO A 1 93 ? 16.946 5.038 5.188 1.00 91.50 93 PRO A O 1
ATOM 778 N N . GLU A 1 94 ? 16.922 4.358 7.328 1.00 89.94 94 GLU A N 1
ATOM 779 C CA . GLU A 1 94 ? 18.203 4.933 7.755 1.00 89.94 94 GLU A CA 1
ATOM 780 C C . GLU A 1 94 ? 19.422 4.390 6.993 1.00 89.94 94 GLU A C 1
ATOM 782 O O . GLU A 1 94 ? 20.464 5.039 6.937 1.00 89.94 94 GLU A O 1
ATOM 787 N N . LYS A 1 95 ? 19.298 3.212 6.371 1.00 88.25 95 LYS A N 1
ATOM 788 C CA . LYS A 1 95 ? 20.338 2.602 5.525 1.00 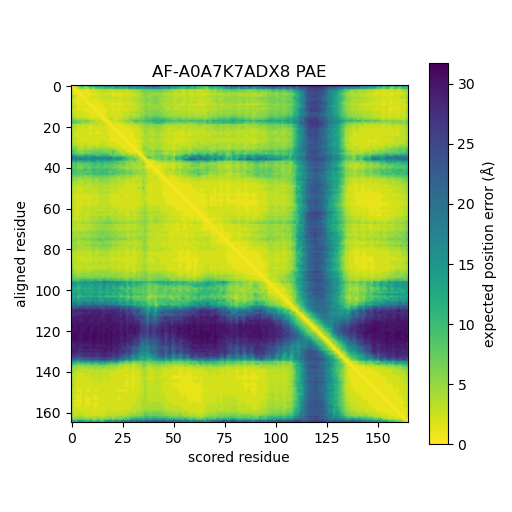88.25 95 LYS A CA 1
ATOM 789 C C . LYS A 1 95 ? 20.210 2.996 4.054 1.00 88.25 95 LYS A C 1
ATOM 791 O O . LYS A 1 95 ? 21.023 2.569 3.231 1.00 88.25 95 LYS A O 1
ATOM 796 N N . THR A 1 96 ? 19.200 3.790 3.702 1.00 84.88 96 THR A N 1
ATOM 797 C CA . THR A 1 96 ? 19.037 4.313 2.345 1.00 84.88 96 THR A CA 1
ATOM 798 C C . THR A 1 96 ? 20.040 5.437 2.132 1.00 84.88 96 THR A C 1
ATOM 800 O O . THR A 1 96 ? 19.922 6.501 2.731 1.00 84.88 96 THR A O 1
ATOM 803 N N . ASN A 1 97 ? 21.030 5.216 1.267 1.00 81.50 97 ASN A N 1
ATOM 804 C CA . ASN A 1 97 ? 21.989 6.249 0.887 1.00 81.50 97 ASN A CA 1
ATOM 805 C C . ASN A 1 97 ? 21.773 6.707 -0.572 1.00 81.50 97 ASN A C 1
ATOM 807 O O . ASN A 1 97 ? 21.210 5.956 -1.382 1.00 81.50 97 ASN A O 1
ATOM 811 N N . PRO A 1 98 ? 22.210 7.933 -0.928 1.00 78.12 98 PRO A N 1
ATOM 812 C CA . PRO A 1 98 ? 22.049 8.463 -2.280 1.00 78.12 98 PRO A CA 1
ATOM 813 C C . PRO A 1 98 ? 22.685 7.581 -3.355 1.00 78.12 98 PRO A C 1
ATOM 815 O O . PRO A 1 98 ? 22.163 7.506 -4.457 1.00 78.12 98 PRO A O 1
ATOM 818 N N . GLU A 1 99 ? 23.768 6.866 -3.046 1.00 79.62 99 GLU A N 1
ATOM 819 C CA . GLU A 1 99 ? 24.472 6.002 -3.999 1.00 79.62 99 GLU A CA 1
ATOM 820 C C . GLU A 1 99 ? 23.681 4.741 -4.364 1.00 79.62 99 GLU A C 1
ATOM 822 O O . GLU A 1 99 ? 23.608 4.378 -5.536 1.00 79.62 99 GLU A O 1
ATOM 827 N N . MET A 1 100 ? 23.061 4.078 -3.383 1.00 74.19 100 MET A N 1
ATOM 828 C CA . MET A 1 100 ? 22.169 2.932 -3.576 1.00 74.19 100 MET A CA 1
ATOM 829 C C . MET A 1 100 ? 20.977 3.343 -4.433 1.00 74.19 100 MET A C 1
ATOM 831 O O . MET A 1 100 ? 20.616 2.647 -5.383 1.00 74.19 100 MET A O 1
ATOM 835 N N . PHE A 1 101 ? 20.403 4.497 -4.103 1.00 75.06 101 PHE A N 1
ATOM 836 C CA . PHE A 1 101 ? 19.294 5.094 -4.821 1.00 75.06 101 PHE A CA 1
ATOM 837 C C . PHE A 1 101 ? 19.670 5.413 -6.270 1.00 75.06 101 PHE A C 1
ATOM 839 O O . PHE A 1 101 ? 19.025 4.934 -7.201 1.00 75.06 101 PHE A O 1
ATOM 846 N N . ASP A 1 102 ? 20.768 6.139 -6.475 1.00 76.56 102 ASP A N 1
ATOM 847 C CA . ASP A 1 102 ? 21.281 6.481 -7.796 1.00 76.56 102 ASP A CA 1
ATOM 848 C C . ASP A 1 102 ? 21.627 5.236 -8.602 1.00 76.56 102 ASP A C 1
ATOM 850 O O . ASP A 1 102 ? 21.283 5.150 -9.773 1.00 76.56 102 ASP A O 1
ATOM 854 N N . ARG A 1 103 ? 22.306 4.252 -8.011 1.00 75.44 103 ARG A N 1
ATOM 855 C CA . ARG A 1 103 ? 22.701 3.019 -8.700 1.00 75.44 103 ARG A CA 1
ATOM 856 C C . ARG A 1 103 ? 21.486 2.195 -9.116 1.00 75.44 103 ARG A C 1
ATOM 858 O O . ARG A 1 103 ? 21.481 1.634 -10.213 1.00 75.44 103 ARG A O 1
ATOM 865 N N . PHE A 1 104 ? 20.461 2.124 -8.269 1.00 75.50 104 PHE A N 1
ATOM 866 C CA . PHE A 1 104 ? 19.213 1.456 -8.612 1.00 75.50 104 PHE A CA 1
ATOM 867 C C . PHE A 1 104 ? 18.461 2.208 -9.713 1.00 75.50 104 PHE A C 1
ATOM 869 O O . PHE A 1 104 ? 18.024 1.581 -10.665 1.00 75.50 104 PHE A O 1
ATOM 876 N N . TRP A 1 105 ? 18.368 3.538 -9.658 1.00 75.19 105 TRP A N 1
ATOM 877 C CA . TRP A 1 105 ? 17.577 4.313 -10.621 1.00 75.19 105 TRP A CA 1
ATOM 878 C C . TRP A 1 105 ? 18.326 4.694 -11.915 1.00 75.19 105 TRP A C 1
ATOM 880 O O . TRP A 1 105 ? 17.694 4.909 -12.950 1.00 75.19 105 TRP A O 1
ATOM 890 N N . LYS A 1 106 ? 19.668 4.708 -11.930 1.00 69.88 106 LYS A N 1
ATOM 891 C CA . LYS A 1 106 ? 20.505 4.983 -13.125 1.00 69.88 106 LYS A CA 1
ATOM 892 C C . LYS A 1 106 ? 20.258 3.988 -14.260 1.00 69.88 106 LYS A C 1
ATOM 894 O O . LYS A 1 106 ? 20.221 4.389 -15.422 1.00 69.88 106 LYS A O 1
ATOM 899 N N . GLN A 1 107 ? 20.038 2.720 -13.924 1.00 63.75 107 GLN A N 1
ATOM 900 C CA . GLN A 1 107 ? 19.698 1.656 -14.879 1.00 63.75 107 GLN A CA 1
ATOM 901 C C . GLN A 1 107 ? 18.311 1.861 -15.517 1.00 63.75 107 GLN A C 1
ATOM 903 O O . GLN A 1 107 ? 18.125 1.525 -16.683 1.00 63.75 107 GLN A O 1
ATOM 908 N N . PHE A 1 108 ? 17.382 2.536 -14.831 1.00 60.91 108 PHE A N 1
ATOM 909 C CA . PHE A 1 108 ? 16.109 2.956 -15.427 1.00 60.91 108 PHE A CA 1
ATOM 910 C C . PHE A 1 108 ? 16.266 4.200 -16.320 1.00 60.91 108 PHE A C 1
ATOM 912 O O . PHE A 1 108 ? 15.596 4.285 -17.344 1.00 60.91 108 PHE A O 1
ATOM 919 N N . LYS A 1 109 ? 17.202 5.115 -16.008 1.00 54.19 109 LYS A N 1
ATOM 920 C CA . LYS A 1 109 ? 17.516 6.296 -16.846 1.00 54.19 109 LYS A CA 1
ATOM 921 C C . LYS A 1 109 ? 18.179 5.944 -18.189 1.00 54.19 109 LYS A C 1
ATOM 923 O O . LYS A 1 109 ? 17.968 6.643 -19.173 1.00 54.19 109 LYS A O 1
ATOM 928 N N . HIS A 1 110 ? 18.993 4.884 -18.254 1.00 44.06 110 HIS A N 1
ATOM 929 C CA . HIS A 1 110 ? 19.656 4.462 -19.505 1.00 44.06 110 HIS A CA 1
ATOM 930 C C . HIS A 1 110 ? 18.709 3.767 -20.493 1.00 44.06 110 HIS A C 1
ATOM 932 O O . HIS A 1 110 ? 18.943 3.811 -21.699 1.00 44.06 110 HIS A O 1
ATOM 938 N N . SER A 1 111 ? 17.613 3.183 -20.001 1.00 40.72 111 SER A N 1
ATOM 939 C CA . SER A 1 111 ? 16.621 2.496 -20.833 1.00 40.72 111 SER A CA 1
ATOM 940 C C . SER A 1 111 ? 15.691 3.450 -21.602 1.00 40.72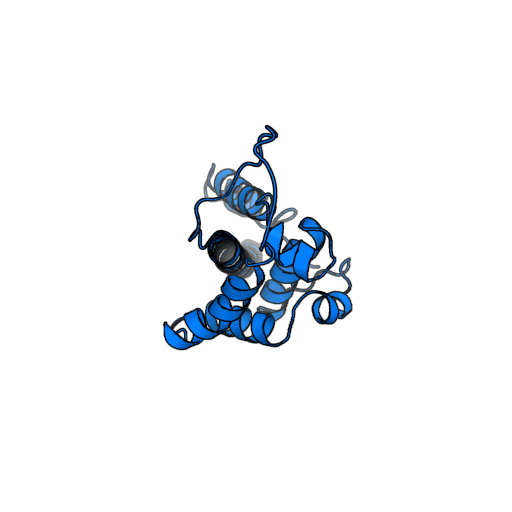 111 SER A C 1
ATOM 942 O O . SER A 1 111 ? 14.924 2.989 -22.444 1.00 40.72 111 SER A O 1
ATOM 944 N N . GLU A 1 112 ? 15.754 4.764 -21.351 1.00 43.44 112 GLU A N 1
ATOM 945 C CA . GLU A 1 112 ? 14.948 5.779 -22.051 1.00 43.44 112 GLU A CA 1
ATOM 946 C C . GLU A 1 112 ? 15.573 6.280 -23.367 1.00 43.44 112 GLU A C 1
ATOM 948 O O . GLU A 1 112 ? 14.922 7.009 -24.116 1.00 43.44 112 GLU A O 1
ATOM 953 N N . LYS A 1 113 ? 16.810 5.888 -23.709 1.00 41.97 113 LYS A N 1
ATOM 954 C CA . LYS A 1 113 ? 17.445 6.294 -24.974 1.00 41.97 113 LYS A CA 1
ATOM 955 C C . LYS A 1 113 ? 17.272 5.231 -26.062 1.00 41.97 113 LYS A C 1
ATOM 957 O O . LYS A 1 113 ? 18.245 4.636 -26.510 1.00 41.97 113 LYS A O 1
ATOM 962 N N . VAL A 1 114 ? 16.041 5.037 -26.537 1.00 45.69 114 VAL A N 1
ATOM 963 C CA . VAL A 1 114 ? 15.788 4.390 -27.838 1.00 45.69 114 VAL A CA 1
ATOM 964 C C . VAL A 1 114 ? 15.309 5.465 -28.807 1.00 45.69 114 VAL A C 1
ATOM 966 O O . VAL A 1 114 ? 14.136 5.826 -28.842 1.00 45.69 114 VAL A O 1
ATOM 969 N N . GLY A 1 115 ? 16.251 6.044 -29.548 1.00 40.28 115 GLY A N 1
ATOM 970 C CA . GLY A 1 115 ? 15.952 7.085 -30.525 1.00 40.28 115 GLY A CA 1
ATOM 971 C C . GLY A 1 115 ? 17.199 7.760 -31.076 1.00 40.28 115 GLY A C 1
ATOM 972 O O . GLY A 1 115 ? 17.547 8.865 -30.670 1.00 40.28 115 GLY A O 1
ATOM 973 N N . GLY A 1 116 ? 17.856 7.104 -32.023 1.00 35.75 116 GLY A N 1
ATOM 974 C CA . GLY A 1 116 ? 18.693 7.764 -33.019 1.00 35.75 116 GLY A CA 1
ATOM 975 C C . GLY A 1 116 ? 19.042 6.787 -34.146 1.00 35.75 116 GLY A C 1
ATOM 976 O O . GLY A 1 116 ? 19.077 5.588 -33.865 1.00 35.75 116 GLY A O 1
ATOM 977 N N . PRO A 1 117 ? 19.348 7.241 -35.377 1.00 56.22 117 PRO A N 1
ATOM 978 C CA . PRO A 1 117 ? 19.207 8.585 -35.955 1.00 56.22 117 PRO A CA 1
ATOM 979 C C . PRO A 1 117 ? 18.304 8.609 -37.220 1.00 56.22 117 PRO A C 1
ATOM 981 O O . PRO A 1 117 ? 18.209 7.620 -37.935 1.00 56.22 117 PRO A O 1
ATOM 984 N N . GLY A 1 118 ? 17.705 9.762 -37.550 1.00 38.88 118 GLY A N 1
ATOM 985 C CA . GLY A 1 118 ? 17.254 10.062 -38.924 1.00 38.88 118 GLY A CA 1
ATOM 986 C C . GLY A 1 118 ? 15.767 10.395 -39.134 1.00 38.88 118 GLY A C 1
ATOM 987 O O . GLY A 1 118 ? 14.887 9.648 -38.728 1.00 38.88 118 GLY A O 1
ATOM 988 N N . GLY A 1 119 ? 15.530 11.499 -39.859 1.00 37.62 119 GLY A N 1
ATOM 989 C CA . GLY A 1 119 ? 14.430 11.627 -40.827 1.00 37.62 119 GLY A CA 1
ATOM 990 C C . GLY A 1 119 ? 13.137 12.342 -40.404 1.00 37.62 119 GLY A C 1
ATOM 991 O O . GLY A 1 119 ? 12.202 11.695 -39.957 1.00 37.62 119 GLY A O 1
ATOM 992 N N . GLY A 1 120 ? 13.040 13.642 -40.722 1.00 34.19 120 GLY A N 1
ATOM 993 C CA . GLY A 1 120 ? 11.790 14.288 -41.171 1.00 34.19 120 GLY A CA 1
ATOM 994 C C . GLY A 1 120 ? 10.918 15.008 -40.121 1.00 34.19 120 GLY A C 1
ATOM 995 O O . GLY A 1 120 ? 10.682 14.467 -39.042 1.00 34.19 120 GLY A O 1
ATOM 996 N N . PRO A 1 121 ? 10.383 16.213 -40.424 1.00 42.34 121 PRO A N 1
ATOM 997 C CA . PRO A 1 121 ? 9.416 16.894 -39.570 1.00 42.34 121 PRO A CA 1
ATOM 998 C C . PRO A 1 121 ? 7.996 16.425 -39.928 1.00 42.34 121 PRO A C 1
ATOM 1000 O O . PRO A 1 121 ? 7.499 16.690 -41.018 1.00 42.34 121 PRO A O 1
ATOM 1003 N N . GLY A 1 122 ? 7.337 15.713 -39.013 1.00 37.25 122 GLY A N 1
ATOM 1004 C CA . GLY A 1 122 ? 5.976 15.206 -39.197 1.00 37.25 122 GLY A CA 1
ATOM 1005 C C . GLY A 1 122 ? 5.232 15.160 -37.868 1.00 37.25 122 GLY A C 1
ATOM 1006 O O . GLY A 1 122 ? 5.633 14.471 -36.936 1.00 37.25 122 GLY A O 1
ATOM 1007 N N . VAL A 1 123 ? 4.178 15.959 -37.783 1.00 48.97 123 VAL A N 1
ATOM 1008 C CA . VAL A 1 123 ? 3.405 16.302 -36.589 1.00 48.97 123 VAL A CA 1
ATOM 1009 C C . VAL A 1 123 ? 2.653 15.085 -36.037 1.00 48.97 123 VAL A C 1
ATOM 1011 O O . VAL A 1 123 ? 1.790 14.530 -36.706 1.00 48.97 123 VAL A O 1
ATOM 1014 N N . ALA A 1 124 ? 2.932 14.707 -34.789 1.00 37.81 124 ALA A N 1
ATOM 1015 C CA . ALA A 1 124 ? 2.023 13.933 -33.943 1.00 37.81 124 ALA A CA 1
ATOM 1016 C C . ALA A 1 124 ? 2.342 14.261 -32.482 1.00 37.81 124 ALA A C 1
ATOM 1018 O O . ALA A 1 124 ? 3.479 14.082 -32.041 1.00 37.81 124 ALA A O 1
ATOM 1019 N N . GLY A 1 125 ? 1.350 14.774 -31.750 1.00 39.09 125 GLY A N 1
ATOM 1020 C CA . GLY A 1 125 ? 1.452 15.145 -30.341 1.00 39.09 125 GLY A CA 1
ATOM 1021 C C . GLY A 1 125 ? 1.823 13.951 -29.467 1.00 39.09 125 GLY A C 1
ATOM 1022 O O . GLY A 1 125 ? 0.967 13.288 -28.893 1.00 39.09 125 GLY A O 1
ATOM 1023 N N . ARG A 1 126 ? 3.120 13.673 -29.354 1.00 37.78 126 ARG A N 1
ATOM 1024 C CA . ARG A 1 126 ? 3.674 12.887 -28.261 1.00 37.78 126 ARG A CA 1
ATOM 1025 C C . ARG A 1 126 ? 3.845 13.855 -27.110 1.00 37.78 126 ARG A C 1
ATOM 1027 O O . ARG A 1 126 ? 4.620 14.802 -27.224 1.00 37.78 126 ARG A O 1
ATOM 1034 N N . GLN A 1 127 ? 3.147 13.608 -26.008 1.00 41.41 127 GLN A N 1
ATOM 1035 C CA . GLN A 1 127 ? 3.497 14.194 -24.722 1.00 41.41 127 GLN A CA 1
ATOM 1036 C C . GLN A 1 127 ? 4.908 13.696 -24.380 1.00 41.41 127 GLN A C 1
ATOM 1038 O O . GLN A 1 127 ? 5.105 12.631 -23.800 1.00 41.41 127 GLN A O 1
ATOM 1043 N N . GLN A 1 128 ? 5.914 14.412 -24.874 1.00 36.97 128 GLN A N 1
ATOM 1044 C CA . GLN A 1 128 ? 7.302 14.193 -24.524 1.00 36.97 128 GLN A CA 1
ATOM 1045 C C . GLN A 1 128 ? 7.445 14.653 -23.083 1.00 36.97 128 GLN A C 1
ATOM 1047 O O . GLN A 1 128 ? 7.424 15.850 -22.800 1.00 36.97 128 GLN A O 1
ATOM 1052 N N . CYS A 1 129 ? 7.546 13.688 -22.168 1.00 39.31 129 CYS A N 1
ATOM 1053 C CA . CYS A 1 129 ? 7.995 13.970 -20.815 1.00 39.31 129 CYS A CA 1
ATOM 1054 C C . CYS A 1 129 ? 9.333 14.726 -20.906 1.00 39.31 129 CYS A C 1
ATOM 1056 O O . CYS A 1 129 ? 10.222 14.286 -21.647 1.00 39.31 129 CYS A O 1
ATOM 1058 N N . PRO A 1 130 ? 9.493 15.858 -20.198 1.00 38.31 130 PRO A N 1
ATOM 1059 C CA . PRO A 1 130 ? 10.749 16.589 -20.177 1.00 38.31 130 PRO A CA 1
ATOM 1060 C C . PRO A 1 130 ? 11.875 15.644 -19.756 1.00 38.31 130 PRO A C 1
ATOM 1062 O O . PRO A 1 130 ? 11.747 14.889 -18.789 1.00 38.31 130 PRO A O 1
ATOM 1065 N N . ARG A 1 131 ? 12.975 15.660 -20.512 1.00 41.84 131 ARG A N 1
ATOM 1066 C CA . ARG A 1 131 ? 14.155 14.824 -20.266 1.00 41.84 131 ARG A CA 1
ATOM 1067 C C . ARG A 1 131 ? 14.663 15.104 -18.847 1.00 41.84 131 ARG A C 1
ATOM 1069 O O . ARG A 1 131 ? 15.234 16.163 -18.610 1.00 41.84 131 ARG A O 1
ATOM 1076 N N . GLY A 1 132 ? 14.424 14.177 -17.916 1.00 44.94 132 GLY A N 1
ATOM 1077 C CA . GLY A 1 132 ? 14.859 14.294 -16.519 1.00 44.94 132 GLY A CA 1
ATOM 1078 C C . GLY A 1 132 ? 13.817 13.992 -15.435 1.00 44.94 132 GLY A C 1
ATOM 1079 O O . GLY A 1 132 ? 14.176 14.051 -14.264 1.00 44.94 132 GLY A O 1
ATOM 1080 N N . CYS A 1 133 ? 12.564 13.658 -15.757 1.00 40.31 133 CYS A N 1
ATOM 1081 C CA . CYS A 1 133 ? 11.547 13.394 -14.731 1.00 40.31 133 CYS A CA 1
ATOM 1082 C C . CYS A 1 133 ? 11.811 12.085 -13.939 1.00 40.31 133 CYS A C 1
ATOM 1084 O O . CYS A 1 133 ? 11.715 11.002 -14.516 1.00 40.31 133 CYS A O 1
ATOM 1086 N N . PRO A 1 134 ? 12.040 12.123 -12.607 1.00 51.84 134 PRO A N 1
ATOM 1087 C CA . PRO A 1 134 ? 12.165 10.934 -11.750 1.00 51.84 134 PRO A CA 1
ATOM 1088 C C . PRO A 1 134 ? 10.800 10.271 -11.453 1.00 51.84 134 PRO A C 1
ATOM 1090 O O . PRO A 1 134 ? 10.553 9.776 -10.354 1.00 51.84 134 PRO A O 1
ATOM 1093 N N . VAL A 1 135 ? 9.876 10.273 -12.419 1.00 61.00 135 VAL A N 1
ATOM 1094 C CA . VAL A 1 135 ? 8.472 9.872 -12.217 1.00 61.00 135 VAL A CA 1
ATOM 1095 C C . VAL A 1 135 ? 8.277 8.420 -11.754 1.00 61.00 135 VAL A C 1
ATOM 1097 O O . VAL A 1 135 ? 7.461 8.216 -10.858 1.00 61.00 135 VAL A O 1
ATOM 1100 N N . PRO A 1 136 ? 9.031 7.401 -12.223 1.00 66.50 136 PRO A N 1
ATOM 1101 C CA . PRO A 1 136 ? 8.811 6.027 -11.761 1.00 66.50 136 PRO A CA 1
ATOM 1102 C C . PRO A 1 136 ? 9.247 5.823 -10.302 1.00 66.50 136 PRO A C 1
ATOM 1104 O O . PRO A 1 136 ? 8.615 5.081 -9.553 1.00 66.50 136 PRO A O 1
ATOM 1107 N N . GLN A 1 137 ? 10.306 6.521 -9.892 1.00 75.06 137 GLN A N 1
ATOM 1108 C CA . GLN A 1 137 ? 10.874 6.453 -8.550 1.00 75.06 137 GLN A CA 1
ATOM 1109 C C . GLN A 1 137 ? 9.930 7.035 -7.502 1.00 75.06 137 GLN A C 1
ATOM 1111 O O . GLN A 1 137 ? 9.743 6.437 -6.442 1.00 75.06 137 GLN A O 1
ATOM 1116 N N . VAL A 1 138 ? 9.344 8.202 -7.782 1.00 81.00 138 VAL A N 1
ATOM 1117 C CA . VAL A 1 138 ? 8.402 8.840 -6.855 1.00 81.00 138 VAL A CA 1
ATOM 1118 C C . VAL A 1 138 ? 7.187 7.935 -6.648 1.00 81.00 138 VAL A C 1
ATOM 1120 O O . VAL A 1 138 ? 6.791 7.718 -5.510 1.00 81.00 138 VAL A O 1
ATOM 1123 N N . HIS A 1 139 ? 6.663 7.312 -7.709 1.00 85.12 139 HIS A N 1
ATOM 1124 C CA . HIS A 1 139 ? 5.525 6.394 -7.595 1.00 85.12 139 HIS A CA 1
ATOM 1125 C C . HIS A 1 139 ? 5.819 5.176 -6.709 1.00 85.12 139 HIS A C 1
ATOM 1127 O O . HIS A 1 139 ? 4.993 4.826 -5.870 1.00 85.12 139 HIS A O 1
ATOM 1133 N N . VAL A 1 140 ? 6.994 4.548 -6.849 1.00 88.25 140 VAL A N 1
ATOM 1134 C CA . VAL A 1 140 ? 7.377 3.421 -5.979 1.00 88.25 140 VAL A CA 1
ATOM 1135 C C . VAL A 1 140 ? 7.511 3.861 -4.528 1.00 88.25 140 VAL A C 1
ATOM 1137 O O . VAL A 1 140 ? 7.018 3.169 -3.648 1.00 88.25 140 VAL A O 1
ATOM 1140 N N . ASN A 1 141 ? 8.134 5.011 -4.265 1.00 90.62 141 ASN A N 1
ATOM 1141 C CA . ASN A 1 141 ? 8.271 5.510 -2.896 1.00 90.62 141 ASN A CA 1
ATOM 1142 C C . ASN A 1 141 ? 6.922 5.870 -2.262 1.00 90.62 141 ASN A C 1
ATOM 1144 O O . ASN A 1 141 ? 6.727 5.599 -1.082 1.00 90.62 141 ASN A O 1
ATOM 1148 N N . LEU A 1 142 ? 5.977 6.411 -3.037 1.00 92.62 142 LEU A N 1
ATOM 1149 C CA . LEU A 1 142 ? 4.610 6.644 -2.563 1.00 92.62 142 LEU A CA 1
ATOM 1150 C C . LEU A 1 142 ? 3.903 5.327 -2.219 1.00 92.62 142 LEU A C 1
ATOM 1152 O O . LEU A 1 142 ? 3.309 5.227 -1.152 1.00 92.62 142 LEU A O 1
ATOM 1156 N N . LEU A 1 143 ? 4.023 4.295 -3.065 1.00 93.94 143 LEU A N 1
ATOM 1157 C CA . LEU A 1 143 ? 3.495 2.958 -2.755 1.00 93.94 143 LEU A CA 1
ATOM 1158 C C . LEU A 1 143 ? 4.127 2.379 -1.484 1.00 93.94 143 LEU A C 1
ATOM 1160 O O . LEU A 1 143 ? 3.413 1.823 -0.657 1.00 93.94 143 LEU A O 1
ATOM 1164 N N . ILE A 1 144 ? 5.446 2.535 -1.316 1.00 95.19 144 ILE A N 1
ATOM 1165 C CA . ILE A 1 144 ? 6.167 2.099 -0.113 1.00 95.19 144 ILE A CA 1
ATOM 1166 C C . ILE A 1 144 ? 5.613 2.784 1.133 1.00 95.19 144 ILE A C 1
ATOM 1168 O O . ILE A 1 144 ? 5.271 2.105 2.099 1.00 95.19 144 ILE A O 1
ATOM 1172 N N . LEU A 1 145 ? 5.517 4.114 1.106 1.00 95.25 145 LEU A N 1
ATOM 1173 C CA . LEU A 1 145 ? 5.077 4.905 2.249 1.00 95.25 145 LEU A CA 1
ATOM 1174 C C . LEU A 1 145 ? 3.637 4.572 2.649 1.00 95.25 145 LEU A C 1
ATOM 1176 O O . LEU A 1 145 ? 3.373 4.341 3.827 1.00 95.25 145 LEU A O 1
ATOM 1180 N N . GLU A 1 146 ? 2.718 4.521 1.684 1.00 95.69 146 GLU A N 1
ATOM 1181 C CA . GLU A 1 146 ? 1.305 4.283 1.983 1.00 95.69 146 GLU A CA 1
ATOM 1182 C C . GLU A 1 146 ? 1.020 2.849 2.423 1.00 95.69 146 GLU A C 1
ATOM 1184 O O . GLU A 1 146 ? 0.296 2.659 3.396 1.00 95.69 146 GLU A O 1
ATOM 1189 N N . ALA A 1 147 ? 1.613 1.844 1.769 1.00 96.62 147 ALA A N 1
ATOM 1190 C CA . ALA A 1 147 ? 1.428 0.450 2.172 1.00 96.62 147 ALA A CA 1
ATOM 1191 C C . ALA A 1 147 ? 2.028 0.189 3.563 1.00 96.62 147 ALA A C 1
ATOM 1193 O O . ALA A 1 147 ? 1.426 -0.489 4.392 1.00 96.62 147 ALA A O 1
ATOM 1194 N N . ARG A 1 148 ? 3.193 0.781 3.864 1.00 97.12 148 ARG A N 1
ATOM 1195 C CA . ARG A 1 148 ? 3.780 0.726 5.208 1.00 97.12 148 ARG A CA 1
ATOM 1196 C C . ARG A 1 148 ? 2.854 1.352 6.251 1.00 97.12 148 ARG A C 1
ATOM 1198 O O . ARG A 1 148 ? 2.576 0.722 7.267 1.00 97.12 148 ARG A O 1
ATOM 1205 N N . MET A 1 149 ? 2.367 2.565 5.989 1.00 97.00 149 MET A N 1
ATOM 1206 C CA . MET A 1 149 ? 1.469 3.268 6.906 1.00 97.00 149 MET A CA 1
ATOM 1207 C C . MET A 1 149 ? 0.171 2.484 7.126 1.00 97.00 149 MET A C 1
ATOM 1209 O O . MET A 1 149 ? -0.282 2.373 8.261 1.00 97.00 149 MET A O 1
ATOM 1213 N N . GLN A 1 150 ? -0.412 1.910 6.067 1.00 97.12 150 GLN A N 1
ATOM 1214 C CA . GLN A 1 150 ? -1.613 1.085 6.180 1.00 97.12 150 GLN A CA 1
ATOM 1215 C C . GLN A 1 150 ? -1.361 -0.153 7.050 1.00 97.12 150 GLN A C 1
ATOM 1217 O O . GLN A 1 150 ? -2.167 -0.436 7.931 1.00 97.12 150 GLN A O 1
ATOM 1222 N N . ALA A 1 151 ? -0.247 -0.863 6.851 1.00 96.94 151 ALA A N 1
ATOM 1223 C CA . ALA A 1 151 ? 0.092 -2.039 7.649 1.00 96.94 151 ALA A CA 1
ATOM 1224 C C . ALA A 1 151 ? 0.259 -1.707 9.143 1.00 96.94 151 ALA A C 1
ATOM 1226 O O . ALA A 1 151 ? -0.350 -2.356 9.992 1.00 96.94 151 ALA A O 1
ATOM 1227 N N . GLU A 1 152 ? 1.041 -0.673 9.468 1.00 96.62 152 GLU A N 1
ATOM 1228 C CA . GLU A 1 152 ? 1.246 -0.218 10.851 1.00 96.62 152 GLU A CA 1
ATOM 1229 C C . GLU A 1 152 ? -0.078 0.220 11.500 1.00 96.62 152 GLU A C 1
ATOM 1231 O O . GLU A 1 15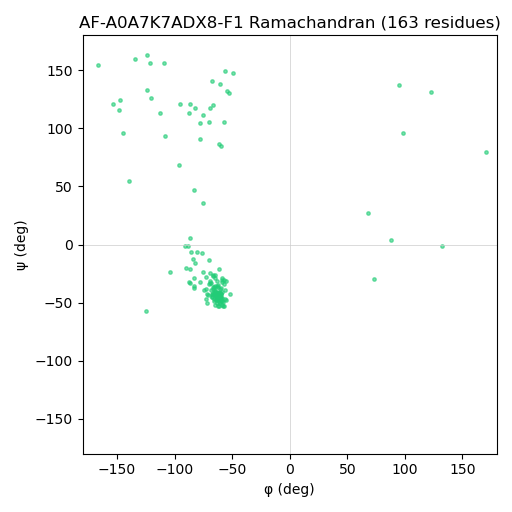2 ? -0.377 -0.152 12.639 1.00 96.62 152 GLU A O 1
ATOM 1236 N N . LEU A 1 153 ? -0.907 0.954 10.751 1.00 96.81 153 LEU A N 1
ATOM 1237 C CA . LEU A 1 153 ? -2.217 1.399 11.209 1.00 96.81 153 LEU A CA 1
ATOM 1238 C C . LEU A 1 153 ? -3.157 0.219 11.482 1.00 96.81 153 LEU A C 1
ATOM 1240 O O . LEU A 1 153 ? -3.834 0.215 12.506 1.00 96.81 153 LEU A O 1
ATOM 1244 N N . LEU A 1 154 ? -3.185 -0.794 10.613 1.00 96.81 154 LEU A N 1
ATOM 1245 C CA . LEU A 1 154 ? -4.020 -1.982 10.808 1.00 96.81 154 LEU A CA 1
ATOM 1246 C C . LEU A 1 154 ? -3.667 -2.725 12.097 1.00 96.81 154 LEU A C 1
ATOM 1248 O O . LEU A 1 154 ? -4.577 -3.089 12.838 1.00 96.81 154 LEU A O 1
ATOM 1252 N N . TYR A 1 155 ? -2.378 -2.884 12.408 1.00 96.69 155 TYR A N 1
ATOM 1253 C CA . TYR A 1 155 ? -1.956 -3.496 13.671 1.00 96.69 155 TYR A CA 1
ATOM 1254 C C . TYR A 1 155 ? -2.396 -2.680 14.890 1.00 96.69 155 TYR A C 1
ATOM 1256 O O . TYR A 1 155 ? -2.927 -3.242 15.850 1.00 96.69 155 TYR A O 1
ATOM 1264 N N . ALA A 1 156 ? -2.225 -1.356 14.853 1.00 96.62 156 ALA A N 1
ATOM 1265 C CA . ALA A 1 156 ? -2.656 -0.487 15.945 1.00 96.62 156 ALA A CA 1
ATOM 1266 C C . ALA A 1 156 ? -4.183 -0.533 16.150 1.00 96.62 156 ALA A C 1
ATOM 1268 O O . ALA A 1 156 ? -4.662 -0.655 17.277 1.00 96.62 156 ALA A O 1
ATOM 1269 N N . LEU A 1 157 ? -4.956 -0.487 15.062 1.00 95.88 157 LEU A N 1
ATOM 1270 C CA . LEU A 1 157 ? -6.419 -0.552 15.094 1.00 95.88 157 LEU A CA 1
ATOM 1271 C C . LEU A 1 157 ? -6.934 -1.916 15.562 1.00 95.88 157 LEU A C 1
ATOM 1273 O O . LEU A 1 157 ? -7.898 -1.977 16.329 1.00 95.88 157 LEU A O 1
ATOM 1277 N N . GLN A 1 158 ? -6.278 -3.005 15.159 1.00 95.56 158 GLN A N 1
ATOM 1278 C CA . GLN A 1 158 ? -6.600 -4.343 15.645 1.00 95.56 158 GLN A CA 1
ATOM 1279 C C . GLN A 1 158 ? -6.402 -4.433 17.163 1.00 95.56 158 GLN A C 1
ATOM 1281 O O . GLN A 1 158 ? -7.297 -4.906 17.860 1.00 95.56 158 GLN A O 1
ATOM 1286 N N . ALA A 1 159 ? -5.289 -3.909 17.686 1.00 95.94 159 ALA A N 1
ATOM 1287 C CA . ALA A 1 159 ? -5.032 -3.865 19.125 1.00 95.94 159 ALA A CA 1
ATOM 1288 C C . ALA A 1 159 ? -6.080 -3.027 19.881 1.00 95.94 159 ALA A C 1
ATOM 1290 O O . ALA A 1 159 ? -6.574 -3.450 20.924 1.00 95.94 159 ALA A O 1
ATOM 1291 N N . ILE A 1 160 ? -6.480 -1.870 19.335 1.00 95.00 160 ILE A N 1
ATOM 1292 C CA . ILE A 1 160 ? -7.566 -1.056 19.908 1.00 95.00 160 ILE A CA 1
ATOM 1293 C C . ILE A 1 160 ? -8.881 -1.841 19.910 1.00 95.00 160 ILE A C 1
ATOM 1295 O O . ILE A 1 160 ? -9.583 -1.855 20.915 1.00 95.00 160 ILE A O 1
ATOM 1299 N N . THR A 1 161 ? -9.206 -2.523 18.809 1.00 93.75 161 THR A N 1
ATOM 1300 C CA . THR A 1 161 ? -10.430 -3.334 18.704 1.00 93.75 161 THR A CA 1
ATOM 1301 C C . THR A 1 161 ? -10.465 -4.414 19.778 1.00 93.75 161 THR A C 1
ATOM 1303 O O . THR A 1 161 ? -11.476 -4.559 20.451 1.00 93.75 161 THR A O 1
ATOM 1306 N N . GLN A 1 162 ? -9.352 -5.126 19.972 1.00 92.75 162 GLN A N 1
ATOM 1307 C CA . GLN A 1 162 ? -9.213 -6.171 20.991 1.00 92.75 162 GLN A CA 1
ATOM 1308 C C . GLN A 1 162 ? -9.313 -5.646 22.427 1.00 92.75 162 GLN A C 1
ATOM 1310 O O . GLN A 1 162 ? -9.665 -6.408 23.313 1.00 92.75 162 GLN A O 1
ATOM 1315 N N . TYR A 1 163 ? -8.986 -4.374 22.667 1.00 92.12 163 TYR A N 1
ATOM 1316 C CA . TYR A 1 163 ? -9.146 -3.750 23.981 1.00 92.12 163 TYR A CA 1
ATOM 1317 C C . TYR A 1 163 ? -10.574 -3.240 24.232 1.00 92.12 163 TYR A C 1
ATOM 1319 O O . TYR A 1 163 ? -11.007 -3.133 25.376 1.00 92.12 163 TYR A O 1
ATOM 1327 N N . MET A 1 164 ? -11.295 -2.861 23.173 1.00 86.75 164 MET A N 1
ATOM 1328 C CA . MET A 1 164 ? -12.663 -2.340 23.273 1.00 86.75 164 MET A CA 1
ATOM 1329 C C . MET A 1 164 ? -13.740 -3.431 23.379 1.00 86.75 164 MET A C 1
ATOM 1331 O O . MET A 1 164 ? -14.876 -3.097 23.719 1.00 86.75 164 MET A O 1
ATOM 1335 N N . VAL A 1 165 ? -13.402 -4.679 23.044 1.00 65.88 165 VAL A N 1
ATOM 1336 C CA . VAL A 1 165 ? -14.251 -5.879 23.162 1.00 65.88 165 VAL A CA 1
ATOM 1337 C C . VAL A 1 165 ? -13.890 -6.621 24.441 1.00 65.88 165 VAL A C 1
ATOM 1339 O O . VAL A 1 165 ? -14.833 -7.009 25.163 1.00 65.88 165 VAL A O 1
#

Mean predicted aligned error: 9.21 Å

Secondary structure (DSSP, 8-state):
----IIIIIHHHHHHHSTTHHHHHHHHHHHHHHS--HHHHHHHTS-HHHHHHHHHHHHHHHTT---TTS-TTHHHHHS-HHHHHHHHHHHH-GGG--HHHHHHHHHHHHHTT----S-------------TT--HHHHHHHHHHHHHHHHHHHHHHHHHHHHHH-

Nearest PDB structures (foldseek):
  5dj4-assembly5_E  TM=8.970E-01  e=2.476E-09  Homo sapiens
  5t0n-assembly2_B  TM=8.917E-01  e=2.238E-09  Homo sapiens
  5t0n-assembly4_D  TM=8.969E-01  e=3.188E-09  Homo sapiens
  5dj4-assembly1_A  TM=8.960E-01  e=4.104E-09  Homo sapiens
  5dj4-assembly2_B  TM=8.955E-01  e=7.918E-09  Homo sapiens

Sequence (165 aa):
QDYSWEDHGFSLVNRLYSDIGHLLDEKFRRVGGLQSSAMAKRQGCEPSVFKRGIWNYIHCMFGIRYDDYDYAEVNHLLERMLKVYIKTVTCYPEKTNPEMFDRFWKQFKHSEKVGGPGGGPGVAGRQQCPRGCPVPQVHVNLLILEARMQAELLYALQAITQYMV

Radius of gyration: 19.15 Å; Cα contacts (8 Å, |Δi|>4): 114; chains: 1; bounding box: 40×34×65 Å

Foldseek 3Di:
DPFDLVPFLLVLCCVVPNPVSVVLVVLLVVLLPDCLPLLCVVLVHDSNLLLVLLLQLLLVVLVDHDPPDDNVVNPSNADPLRSVVLCCCQPPVVPDDPVSVCVSCVVVLVVPPPDDDDDDDDDDDDPPDPNPDPVNVVSSVSSSVSSSVRSVSRVVSVVVVVVVD

InterPro domains:
  IPR006730 Sestrin [PF04636] (1-114)
  IPR006730 Sestrin [PF04636] (137-164)
  IPR006730 Sestrin [PTHR12474] (1-164)

pLDDT: mean 81.24, std 18.96, range [34.19, 97.31]

Organism: NCBI:txid2585814

Solvent-accessible surface area (backbone atoms only — not comparable to full-atom values): 10032 Å² total; per-residue (Å²): 115,96,79,46,55,86,84,43,40,36,60,51,39,33,71,78,41,68,63,53,26,58,54,51,52,50,52,54,50,52,61,73,63,54,86,48,53,70,62,16,53,76,65,73,44,56,42,67,59,44,50,50,40,53,40,50,52,52,28,44,75,76,71,48,68,62,84,93,54,72,70,70,52,39,68,76,65,43,54,70,69,55,50,52,50,53,48,36,55,69,78,39,47,90,75,62,46,73,64,62,51,46,61,63,48,49,62,60,62,62,71,71,75,81,83,82,86,85,85,84,94,75,94,70,95,66,87,71,73,67,93,80,71,67,60,70,60,54,53,52,52,51,48,47,52,50,37,51,52,50,50,56,47,47,54,53,48,50,54,51,51,66,70,76,107